Protein AF-A0A1H0Y8B9-F1 (afdb_monomer)

Solvent-accessible surface area (backbone atoms only — not comparable to full-atom values): 4547 Å² total; per-residue (Å²): 116,65,66,54,75,88,75,51,50,73,72,53,49,51,49,40,23,66,71,54,75,45,57,70,69,62,61,70,43,90,89,42,83,49,67,52,50,50,31,38,50,30,32,52,59,45,33,75,80,35,80,81,62,46,65,70,60,31,67,68,50,52,72,68,58,34,21,74,56,34,44,59,80,82,80,126

Nearest PDB structures (foldseek):
  2gen-assembly1_A-2  TM=2.432E-01  e=8.819E+00  Pseudomonas aeruginosa PAO1

Secondary structure (DSSP, 8-state):
----GGG--HHHHHHHHHHHTS-HHHHHSTT---HHHHHHHHHHHHHHH-TT--HHHHHTS-HHHHHHHHT-----

pLDDT: mean 86.17, std 14.36, range [36.91, 97.31]

Radius of gyration: 11.63 Å; Cα contacts (8 Å, |Δi|>4): 66; chains: 1; bounding box: 30×27×26 Å

Foldseek 3Di:
DAADPVPDDPVLQVQLCVQQVDHPVQQPDPPHPCLSNLLSQLQVLVCVVPVPRDSVNSNPDDPVRSCVRNVPDPPD

Mean predicted aligned error: 4.96 Å

Sequence (76 aa):
MALQLDALTMGEIDQIEDITGQGIDALTEPGARKAKFLIALAYIAKRREDPTFTRSQAEALTLAEVNAITGGDEEE

Structure (mmCIF, N/CA/C/O backbone):
data_AF-A0A1H0Y8B9-F1
#
_entry.id   AF-A0A1H0Y8B9-F1
#
loop_
_atom_site.group_PDB
_atom_site.id
_atom_site.type_symbol
_atom_site.label_atom_id
_atom_site.label_alt_id
_atom_site.label_comp_id
_atom_site.label_asym_id
_atom_site.label_entity_id
_atom_site.label_seq_id
_atom_site.pdbx_PDB_ins_code
_atom_site.Cartn_x
_atom_site.Cartn_y
_atom_site.Cartn_z
_atom_site.occupancy
_atom_site.B_iso_or_equiv
_atom_site.auth_seq_id
_atom_site.auth_comp_id
_atom_site.auth_asym_id
_atom_site.auth_atom_id
_atom_site.pdbx_PDB_model_num
ATOM 1 N N . MET A 1 1 ? 7.831 7.556 11.049 1.00 39.88 1 MET A N 1
ATOM 2 C CA . MET A 1 1 ? 7.931 6.096 11.262 1.00 39.88 1 MET A CA 1
ATOM 3 C C . MET A 1 1 ? 8.126 5.489 9.886 1.00 39.88 1 MET A C 1
ATOM 5 O O . MET A 1 1 ? 7.155 5.364 9.161 1.00 39.88 1 MET A O 1
ATOM 9 N N . ALA A 1 2 ? 9.376 5.256 9.480 1.00 48.06 2 ALA A N 1
ATOM 10 C CA . ALA A 1 2 ? 9.675 4.650 8.184 1.00 48.06 2 ALA A CA 1
ATOM 11 C C . ALA A 1 2 ? 9.217 3.186 8.201 1.00 48.06 2 ALA A C 1
ATOM 13 O O . ALA A 1 2 ? 9.509 2.462 9.159 1.00 48.06 2 ALA A O 1
ATOM 14 N N . LEU A 1 3 ? 8.469 2.752 7.186 1.00 55.16 3 LEU A N 1
ATOM 15 C CA . LEU A 1 3 ? 8.068 1.354 7.068 1.00 55.16 3 LEU A CA 1
ATOM 16 C C . LEU A 1 3 ? 9.301 0.542 6.651 1.00 55.16 3 LEU A C 1
ATOM 18 O O . LEU A 1 3 ? 9.655 0.481 5.477 1.00 55.16 3 LEU A O 1
ATOM 22 N N . GLN A 1 4 ? 9.994 -0.051 7.620 1.00 65.81 4 GLN A N 1
ATOM 23 C CA . GLN A 1 4 ? 11.080 -0.982 7.329 1.00 65.81 4 GLN A CA 1
ATOM 24 C C . GLN A 1 4 ? 10.475 -2.237 6.699 1.00 65.81 4 GLN A C 1
ATOM 26 O O . GLN A 1 4 ? 9.629 -2.883 7.317 1.00 65.81 4 GLN A O 1
ATOM 31 N N . LEU A 1 5 ? 10.904 -2.590 5.485 1.00 72.00 5 LEU A N 1
ATOM 32 C CA . LEU A 1 5 ? 10.469 -3.825 4.821 1.00 72.00 5 LEU A CA 1
ATOM 33 C C . LEU A 1 5 ? 10.770 -5.059 5.688 1.00 72.00 5 LEU A C 1
ATOM 35 O O . LEU A 1 5 ? 9.975 -5.992 5.722 1.00 72.00 5 LEU A O 1
ATOM 39 N N . ASP A 1 6 ? 11.836 -5.002 6.491 1.00 77.81 6 ASP A N 1
ATOM 40 C CA . ASP A 1 6 ? 12.212 -6.038 7.462 1.00 77.81 6 ASP A CA 1
ATOM 41 C C . ASP A 1 6 ? 11.225 -6.183 8.638 1.00 77.81 6 ASP A C 1
ATOM 43 O O . ASP A 1 6 ? 11.215 -7.200 9.329 1.00 77.81 6 ASP A O 1
ATOM 47 N N . ALA A 1 7 ? 10.384 -5.172 8.883 1.00 84.31 7 ALA A N 1
ATOM 48 C CA . ALA A 1 7 ? 9.347 -5.182 9.915 1.00 84.31 7 ALA A CA 1
ATOM 49 C C . ALA A 1 7 ? 7.976 -5.635 9.376 1.00 84.31 7 ALA A C 1
ATOM 51 O O . ALA A 1 7 ? 6.965 -5.534 10.084 1.00 84.31 7 ALA A O 1
ATOM 52 N N . LEU A 1 8 ? 7.914 -6.090 8.122 1.00 89.19 8 LEU A N 1
ATOM 53 C CA . LEU A 1 8 ? 6.732 -6.725 7.554 1.00 89.19 8 LEU A CA 1
ATOM 54 C C . LEU A 1 8 ? 6.671 -8.189 7.991 1.00 89.19 8 LEU A C 1
ATOM 56 O O . LEU A 1 8 ? 7.640 -8.942 7.916 1.00 89.19 8 LEU A O 1
ATOM 60 N N . THR A 1 9 ? 5.497 -8.612 8.436 1.00 93.81 9 THR A N 1
ATOM 61 C CA . THR A 1 9 ? 5.203 -10.029 8.650 1.00 93.81 9 THR A CA 1
ATOM 62 C C . THR A 1 9 ? 5.049 -10.741 7.305 1.00 93.81 9 THR A C 1
ATOM 64 O O . THR A 1 9 ? 4.665 -10.131 6.310 1.00 93.81 9 THR A O 1
ATOM 67 N N . MET A 1 10 ? 5.262 -12.059 7.263 1.00 94.00 10 MET A N 1
ATOM 68 C CA . MET A 1 10 ? 5.095 -12.834 6.020 1.00 94.00 10 MET A CA 1
ATOM 69 C C . MET A 1 10 ? 3.687 -12.705 5.415 1.00 94.00 10 MET A C 1
ATOM 71 O O . MET A 1 10 ? 3.545 -12.691 4.200 1.00 94.00 10 MET A O 1
ATOM 75 N N . GLY A 1 11 ? 2.648 -12.548 6.246 1.00 95.31 11 GLY A N 1
ATOM 76 C CA . GLY A 1 11 ? 1.283 -12.312 5.761 1.00 95.31 11 GLY A CA 1
ATOM 77 C C . GLY A 1 11 ? 1.053 -10.904 5.199 1.00 95.31 11 GLY A C 1
ATOM 78 O O . GLY A 1 11 ? 0.128 -10.697 4.418 1.00 95.31 11 GLY A O 1
ATOM 79 N N . GLU A 1 12 ? 1.866 -9.922 5.586 1.00 93.75 12 GLU A N 1
ATOM 80 C CA . GLU A 1 12 ? 1.869 -8.590 4.973 1.00 93.75 12 GLU A CA 1
ATOM 81 C C . GLU A 1 12 ? 2.656 -8.594 3.659 1.00 93.75 12 GLU A C 1
ATOM 83 O O . GLU A 1 12 ? 2.228 -7.949 2.707 1.00 93.75 12 GLU A O 1
ATOM 88 N N . ILE A 1 13 ? 3.748 -9.363 3.581 1.00 93.56 13 ILE A N 1
ATOM 89 C CA . ILE A 1 13 ? 4.489 -9.584 2.331 1.00 93.56 13 ILE A CA 1
ATOM 90 C C . ILE A 1 13 ? 3.582 -10.259 1.296 1.00 93.56 13 ILE A C 1
ATOM 92 O O . ILE A 1 13 ? 3.405 -9.709 0.215 1.00 93.56 13 ILE A O 1
ATOM 96 N N . ASP A 1 14 ? 2.921 -11.364 1.651 1.00 95.38 14 ASP A N 1
ATOM 97 C CA . ASP A 1 14 ? 1.969 -12.067 0.773 1.00 95.38 14 ASP A CA 1
ATOM 98 C C . ASP A 1 14 ? 0.851 -11.134 0.266 1.00 95.38 14 ASP A C 1
ATOM 100 O O . ASP A 1 14 ? 0.538 -11.100 -0.921 1.00 95.38 14 ASP A O 1
ATOM 104 N N . GLN A 1 15 ? 0.315 -10.267 1.135 1.00 93.75 15 GLN A N 1
ATOM 105 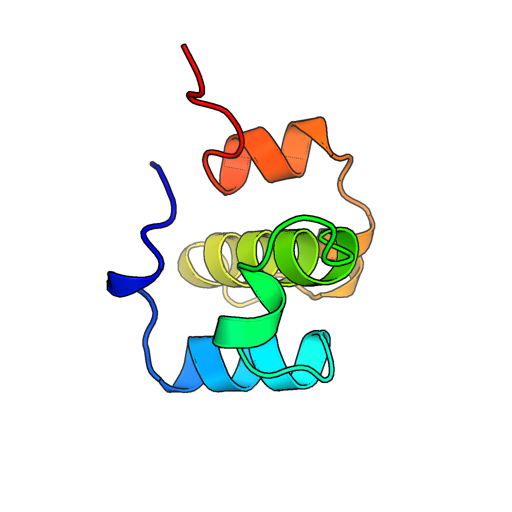C CA . GLN A 1 15 ? -0.666 -9.252 0.729 1.00 93.75 15 GLN A CA 1
ATOM 106 C C . GLN A 1 15 ? -0.099 -8.214 -0.248 1.00 93.75 15 GLN A C 1
ATOM 108 O O . GLN A 1 15 ? -0.806 -7.784 -1.160 1.00 93.75 15 GLN A O 1
ATOM 113 N N . ILE A 1 16 ? 1.150 -7.775 -0.071 1.00 93.25 16 ILE A N 1
ATOM 114 C CA . ILE A 1 16 ? 1.807 -6.864 -1.020 1.00 93.25 16 ILE A CA 1
ATOM 115 C C . ILE A 1 16 ? 1.947 -7.549 -2.379 1.00 93.25 16 ILE A C 1
ATOM 117 O O . ILE A 1 16 ? 1.635 -6.938 -3.406 1.00 93.25 16 ILE A O 1
ATOM 121 N N . GLU A 1 17 ? 2.384 -8.803 -2.397 1.00 94.38 17 GLU A N 1
ATOM 122 C CA . GLU A 1 17 ? 2.561 -9.574 -3.626 1.00 94.38 17 GLU A CA 1
ATOM 123 C C . GLU A 1 17 ? 1.224 -9.816 -4.338 1.00 94.38 17 GLU A C 1
ATOM 125 O O . GLU A 1 17 ? 1.143 -9.622 -5.551 1.00 94.38 17 GLU A O 1
ATOM 130 N N . ASP A 1 18 ? 0.144 -10.097 -3.604 1.00 94.81 18 ASP A N 1
ATOM 131 C CA . ASP A 1 18 ? -1.213 -10.222 -4.158 1.00 94.81 18 ASP A CA 1
ATOM 132 C C . ASP A 1 18 ? -1.725 -8.893 -4.750 1.00 94.81 18 ASP A C 1
ATOM 134 O O . ASP A 1 18 ? -2.234 -8.831 -5.874 1.00 94.81 18 ASP A O 1
ATOM 138 N N . ILE A 1 19 ? -1.525 -7.773 -4.044 1.00 93.12 19 ILE A N 1
ATOM 139 C CA . ILE A 1 19 ? -1.950 -6.443 -4.515 1.00 93.12 19 ILE A CA 1
ATOM 140 C C . ILE A 1 19 ? -1.197 -6.031 -5.788 1.00 93.12 19 ILE A C 1
ATOM 142 O O . ILE A 1 19 ? -1.771 -5.403 -6.695 1.00 93.12 19 ILE A O 1
ATOM 146 N N . THR A 1 20 ? 0.096 -6.335 -5.845 1.00 92.06 20 THR A N 1
ATOM 147 C CA . THR A 1 20 ? 1.001 -5.870 -6.902 1.00 92.06 20 THR A CA 1
ATOM 148 C C . THR A 1 2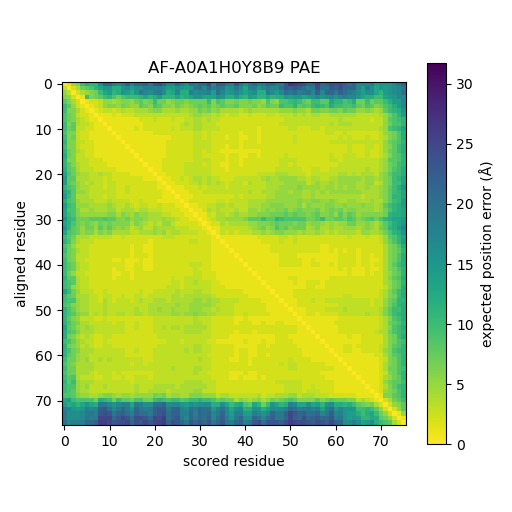0 ? 1.087 -6.837 -8.080 1.00 92.06 20 THR A C 1
ATOM 150 O O . THR A 1 20 ? 1.300 -6.385 -9.211 1.00 92.06 20 THR A O 1
ATOM 153 N N . GLY A 1 21 ? 0.847 -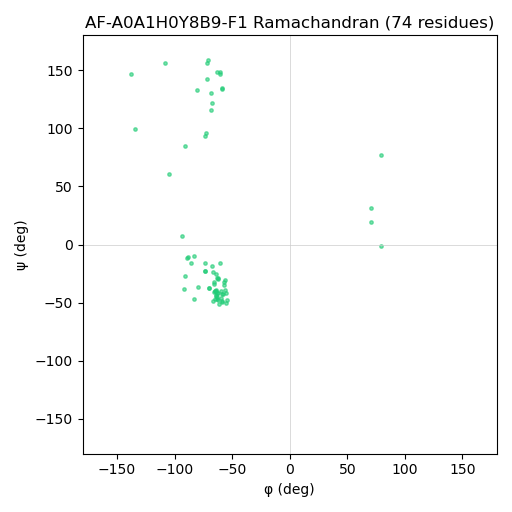8.127 -7.843 1.00 93.12 21 GLY A N 1
ATOM 154 C CA . GLY A 1 21 ? 1.060 -9.224 -8.784 1.00 93.12 21 GLY A CA 1
ATOM 155 C C . GLY A 1 21 ? 2.539 -9.517 -9.043 1.00 93.12 21 GLY A C 1
ATOM 156 O O . GLY A 1 21 ? 2.866 -10.071 -10.093 1.00 93.12 21 GLY A O 1
ATOM 157 N N . GLN A 1 22 ? 3.436 -9.070 -8.161 1.00 91.69 22 GLN A N 1
ATOM 158 C CA . GLN A 1 22 ? 4.886 -9.193 -8.305 1.00 91.69 22 GLN A CA 1
ATOM 159 C C . GLN A 1 22 ? 5.507 -9.576 -6.969 1.00 91.69 22 GLN A C 1
ATOM 161 O O . GLN A 1 22 ? 5.036 -9.131 -5.927 1.00 91.69 22 GLN A O 1
ATOM 166 N N . GLY A 1 23 ? 6.587 -10.356 -7.020 1.00 90.81 23 GLY A N 1
ATOM 167 C CA . GLY A 1 23 ? 7.377 -10.648 -5.829 1.00 90.81 23 GLY A CA 1
ATOM 168 C C . GLY A 1 23 ? 8.002 -9.379 -5.250 1.00 90.81 23 GLY A C 1
ATOM 169 O O . GLY A 1 23 ? 8.348 -8.459 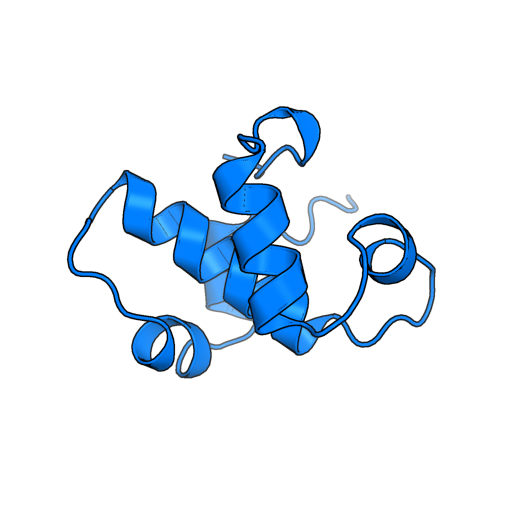-6.003 1.00 90.81 23 GLY A O 1
ATOM 170 N N . ILE A 1 24 ? 8.173 -9.335 -3.929 1.00 86.56 24 ILE A N 1
ATOM 171 C CA . ILE A 1 24 ? 8.693 -8.150 -3.230 1.00 86.56 24 ILE A CA 1
ATOM 172 C C . ILE A 1 24 ? 10.066 -7.704 -3.755 1.00 86.56 24 ILE A C 1
ATOM 174 O O . ILE A 1 24 ? 10.306 -6.505 -3.896 1.00 86.56 24 ILE A O 1
ATOM 178 N N . ASP A 1 25 ? 10.918 -8.646 -4.164 1.00 87.06 25 ASP A N 1
ATOM 179 C CA . ASP A 1 25 ? 12.231 -8.359 -4.752 1.00 87.06 25 ASP A CA 1
ATOM 180 C C . ASP A 1 25 ? 12.111 -7.495 -6.017 1.00 87.06 25 ASP A C 1
ATOM 182 O O . ASP A 1 25 ? 12.734 -6.435 -6.113 1.00 87.06 25 ASP A O 1
ATOM 186 N N . ALA A 1 26 ? 11.225 -7.877 -6.944 1.00 88.75 26 ALA A N 1
ATOM 187 C CA . ALA A 1 26 ? 10.985 -7.148 -8.193 1.00 88.75 26 ALA A CA 1
ATOM 188 C C . ALA A 1 26 ? 10.427 -5.735 -7.949 1.00 88.75 26 ALA A C 1
ATOM 190 O O . ALA A 1 26 ? 10.668 -4.809 -8.725 1.00 88.75 26 ALA A O 1
ATOM 191 N N . LEU A 1 27 ? 9.699 -5.539 -6.847 1.00 85.62 27 LEU A N 1
ATOM 192 C CA . LEU A 1 27 ? 9.159 -4.233 -6.474 1.00 85.62 27 LEU A CA 1
ATOM 193 C C . LEU A 1 27 ? 10.226 -3.276 -5.958 1.00 85.62 27 LEU A C 1
ATOM 195 O O . LEU A 1 27 ? 10.013 -2.064 -6.028 1.00 85.62 27 LEU A O 1
ATOM 199 N N . THR A 1 28 ? 11.358 -3.777 -5.463 1.00 82.25 28 THR A N 1
ATOM 200 C CA . THR A 1 28 ? 12.472 -2.944 -4.982 1.00 82.25 28 THR A C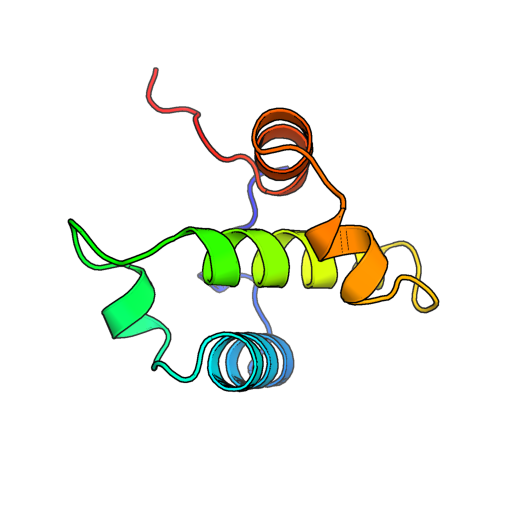A 1
ATOM 201 C C . THR A 1 28 ? 13.431 -2.526 -6.094 1.00 82.25 28 THR A C 1
ATOM 203 O O . THR A 1 28 ? 14.119 -1.519 -5.939 1.00 82.25 28 THR A O 1
ATOM 206 N N . GLU A 1 29 ? 13.387 -3.174 -7.262 1.00 85.88 29 GLU A N 1
ATOM 207 C CA . GLU A 1 29 ? 14.276 -2.862 -8.383 1.00 85.88 29 GLU A CA 1
ATOM 208 C C . GLU A 1 29 ? 14.121 -1.411 -8.904 1.00 85.88 29 GLU A C 1
ATOM 210 O O . GLU A 1 29 ? 13.024 -0.819 -8.859 1.00 85.88 29 GLU A O 1
ATOM 215 N N . PRO A 1 30 ? 15.209 -0.806 -9.421 1.00 81.56 30 PRO A N 1
ATOM 216 C CA . PRO A 1 30 ? 15.152 0.482 -10.104 1.00 81.56 30 PRO A CA 1
ATOM 217 C C . PRO A 1 30 ? 14.214 0.441 -11.317 1.00 81.56 30 PRO A C 1
ATOM 219 O O . PRO A 1 30 ? 14.253 -0.482 -12.125 1.00 81.56 30 PRO A O 1
ATOM 222 N N . GLY A 1 31 ? 13.369 1.463 -11.470 1.00 80.38 31 GLY A N 1
ATOM 223 C CA . GLY A 1 31 ? 12.420 1.554 -12.589 1.00 80.38 31 GLY A CA 1
ATOM 224 C C . GLY A 1 31 ? 11.144 0.714 -12.437 1.00 80.38 31 GLY A C 1
ATOM 225 O O . GLY A 1 31 ? 10.266 0.792 -13.301 1.00 80.38 31 GLY A O 1
ATOM 226 N N . ALA A 1 32 ? 10.988 -0.038 -11.340 1.00 85.06 32 ALA A N 1
ATOM 227 C CA . ALA A 1 32 ? 9.745 -0.744 -11.042 1.00 85.06 32 ALA A CA 1
ATOM 228 C C . ALA A 1 32 ? 8.561 0.230 -10.894 1.00 85.06 32 ALA A C 1
ATOM 230 O O . ALA A 1 32 ? 8.698 1.355 -10.406 1.00 85.06 32 ALA A O 1
ATOM 231 N N . ARG A 1 33 ? 7.357 -0.203 -11.287 1.00 85.19 33 ARG A N 1
ATOM 232 C CA . ARG A 1 33 ? 6.134 0.604 -11.143 1.00 85.19 33 ARG A CA 1
ATOM 233 C C . ARG A 1 33 ? 5.704 0.648 -9.674 1.00 85.19 33 ARG A C 1
ATOM 235 O O . ARG A 1 33 ? 4.956 -0.213 -9.218 1.00 85.19 33 ARG A O 1
ATOM 242 N N . LYS A 1 34 ? 6.135 1.681 -8.946 1.00 87.38 34 LYS A N 1
ATOM 243 C CA . LYS A 1 34 ? 5.966 1.776 -7.485 1.00 87.38 34 LYS A CA 1
ATOM 244 C C . LYS A 1 34 ? 4.542 2.085 -7.009 1.00 87.38 34 LYS A C 1
ATOM 246 O O . LYS A 1 34 ? 4.254 1.851 -5.847 1.00 87.38 34 LYS A O 1
ATOM 251 N N . ALA A 1 35 ? 3.629 2.563 -7.861 1.00 91.62 35 ALA A N 1
ATOM 252 C CA . ALA A 1 35 ? 2.305 3.024 -7.411 1.00 91.62 35 ALA A CA 1
ATOM 253 C C . ALA A 1 35 ? 1.525 1.964 -6.605 1.00 91.62 35 ALA A C 1
ATOM 255 O O . ALA A 1 35 ? 1.088 2.235 -5.492 1.00 91.62 35 ALA A O 1
ATOM 256 N N . LYS A 1 36 ? 1.403 0.733 -7.125 1.00 92.81 36 LYS A N 1
ATOM 257 C CA . LYS A 1 36 ? 0.715 -0.357 -6.409 1.00 92.81 36 LYS A CA 1
ATOM 258 C C . LYS A 1 36 ? 1.438 -0.773 -5.129 1.00 92.81 36 LYS A C 1
ATOM 260 O O . LYS A 1 36 ? 0.784 -1.139 -4.161 1.00 92.81 36 LYS A O 1
ATOM 265 N N . PHE A 1 37 ? 2.766 -0.710 -5.137 1.00 91.81 37 PHE A N 1
ATOM 266 C CA . PHE A 1 37 ? 3.578 -1.020 -3.968 1.00 91.81 37 PHE A CA 1
ATOM 267 C C . PHE A 1 37 ? 3.355 0.010 -2.859 1.00 91.81 37 PHE A C 1
ATOM 269 O O . PHE A 1 37 ? 3.026 -0.358 -1.739 1.00 91.81 37 PHE A O 1
ATOM 276 N N . LEU A 1 38 ? 3.406 1.298 -3.197 1.00 92.50 38 L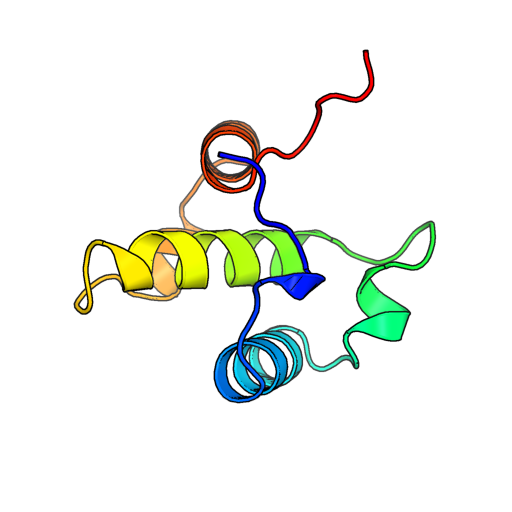EU A N 1
ATOM 277 C CA . LEU A 1 38 ? 3.117 2.406 -2.287 1.00 92.50 38 LEU A CA 1
ATOM 278 C C . LEU A 1 38 ? 1.693 2.318 -1.713 1.00 92.50 38 LEU A C 1
ATOM 280 O O . LEU A 1 38 ? 1.509 2.463 -0.507 1.00 92.50 38 LEU A O 1
ATOM 284 N N . ILE A 1 39 ? 0.698 1.989 -2.545 1.00 94.19 39 ILE A N 1
ATOM 285 C CA . ILE A 1 39 ? -0.681 1.733 -2.096 1.00 94.19 39 ILE A CA 1
ATOM 286 C C . ILE A 1 39 ? -0.726 0.575 -1.088 1.00 94.19 39 ILE A C 1
ATOM 288 O O . ILE A 1 39 ? -1.378 0.697 -0.053 1.00 94.19 39 ILE A O 1
ATOM 292 N N . ALA A 1 40 ? -0.037 -0.537 -1.364 1.00 94.00 40 ALA A N 1
ATOM 293 C CA . ALA A 1 40 ? 0.001 -1.694 -0.469 1.00 94.00 40 ALA A CA 1
ATOM 294 C C . ALA A 1 40 ? 0.664 -1.358 0.878 1.00 94.00 40 ALA A C 1
ATOM 296 O O . ALA A 1 40 ? 0.130 -1.705 1.932 1.00 94.00 40 ALA A O 1
ATOM 297 N N . LEU A 1 41 ? 1.779 -0.624 0.853 1.00 92.00 41 LEU A N 1
ATOM 298 C CA . LEU A 1 41 ? 2.477 -0.171 2.057 1.00 92.00 41 LEU A CA 1
ATOM 299 C C . LEU A 1 41 ? 1.601 0.769 2.894 1.00 92.00 41 LEU A C 1
ATOM 301 O O . LEU A 1 41 ? 1.468 0.562 4.099 1.00 92.00 41 LEU A O 1
ATOM 305 N N . ALA A 1 42 ? 0.953 1.758 2.269 1.00 93.94 42 ALA A N 1
ATOM 306 C CA . ALA A 1 42 ? 0.034 2.663 2.959 1.00 93.94 42 ALA A CA 1
ATOM 307 C C . ALA A 1 42 ? -1.164 1.914 3.558 1.00 93.94 42 ALA A C 1
ATOM 309 O O . ALA A 1 42 ? -1.559 2.175 4.695 1.00 93.94 42 ALA A O 1
ATOM 310 N N . TYR A 1 43 ? -1.717 0.955 2.812 1.00 95.31 43 TYR A N 1
ATOM 311 C CA . TYR A 1 43 ? -2.809 0.102 3.266 1.00 95.31 43 TYR A CA 1
ATOM 312 C C . TYR A 1 43 ? -2.438 -0.694 4.518 1.00 95.31 43 TYR A C 1
ATOM 314 O O . TYR A 1 43 ? -3.181 -0.665 5.499 1.00 95.31 43 TYR A O 1
ATOM 322 N N . ILE A 1 44 ? -1.280 -1.356 4.511 1.00 93.56 44 ILE A N 1
ATOM 323 C CA . ILE A 1 44 ? -0.785 -2.145 5.645 1.00 93.56 44 ILE A CA 1
ATOM 324 C C . ILE A 1 44 ? -0.494 -1.247 6.845 1.00 93.56 44 ILE A C 1
ATOM 326 O O . ILE A 1 44 ? -0.957 -1.534 7.949 1.00 93.56 44 ILE A O 1
ATOM 330 N N . ALA A 1 45 ? 0.207 -0.132 6.627 1.00 92.50 45 ALA A N 1
ATOM 331 C CA . ALA A 1 45 ? 0.521 0.837 7.672 1.00 92.50 45 ALA A CA 1
ATOM 332 C C . ALA A 1 45 ? -0.746 1.317 8.389 1.00 92.50 45 ALA A C 1
ATOM 334 O O . ALA A 1 45 ? -0.820 1.283 9.615 1.00 92.50 45 ALA A O 1
ATOM 335 N N . LYS A 1 46 ? -1.778 1.688 7.622 1.00 93.88 46 LYS A N 1
ATOM 336 C CA . LYS A 1 46 ? -3.061 2.127 8.172 1.00 93.88 46 LYS A CA 1
ATOM 337 C C . LYS A 1 46 ? -3.845 0.996 8.822 1.00 93.88 46 LYS A C 1
ATOM 339 O O . LYS A 1 46 ? -4.416 1.220 9.880 1.00 93.88 46 LYS A O 1
ATOM 344 N N . ARG A 1 47 ? -3.824 -0.221 8.272 1.00 94.19 47 ARG A N 1
ATOM 345 C CA . ARG A 1 47 ? -4.502 -1.387 8.870 1.00 94.19 47 ARG A CA 1
ATOM 346 C C . ARG A 1 47 ? -3.950 -1.808 10.228 1.00 94.19 47 ARG A C 1
ATOM 348 O O . ARG A 1 47 ? -4.696 -2.397 11.008 1.00 94.19 47 ARG A O 1
ATOM 355 N N . ARG A 1 48 ? -2.682 -1.503 10.521 1.00 90.81 48 ARG A N 1
ATOM 356 C CA . ARG A 1 48 ? -2.085 -1.717 11.852 1.00 90.81 48 ARG A CA 1
ATOM 357 C C . ARG A 1 48 ? -2.717 -0.820 12.922 1.00 90.81 48 ARG A C 1
ATOM 359 O O . ARG A 1 48 ? -2.820 -1.239 14.070 1.00 90.81 48 ARG A O 1
ATOM 366 N N . GLU A 1 49 ? -3.140 0.385 12.545 1.00 92.31 49 GLU A N 1
ATOM 367 C CA . GLU A 1 49 ? -3.792 1.358 13.434 1.00 92.31 49 GLU A CA 1
ATOM 368 C C . GLU A 1 49 ? -5.323 1.220 13.414 1.00 92.31 49 GLU A C 1
ATOM 370 O O . GLU A 1 49 ? -5.978 1.332 14.449 1.00 92.31 49 GLU A O 1
ATOM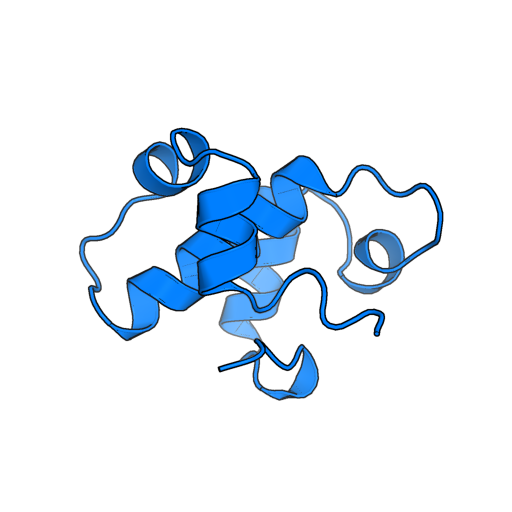 375 N N . ASP A 1 50 ? -5.887 0.951 12.236 1.00 94.44 50 ASP A N 1
ATOM 376 C CA . ASP A 1 50 ? -7.317 0.831 11.970 1.00 94.44 50 ASP A CA 1
ATOM 377 C C . ASP A 1 50 ? -7.614 -0.417 11.113 1.00 94.44 50 ASP A C 1
ATOM 379 O O . ASP A 1 50 ? -7.522 -0.375 9.882 1.00 94.44 50 ASP A O 1
ATOM 383 N N . PRO A 1 51 ? -8.052 -1.530 11.731 1.00 94.19 51 PRO A N 1
ATOM 384 C CA . PRO A 1 51 ? -8.382 -2.765 11.022 1.00 94.19 51 PRO A CA 1
ATOM 385 C C . PRO A 1 51 ? -9.504 -2.638 9.981 1.00 94.19 51 PRO A C 1
ATOM 387 O O . PRO A 1 51 ? -9.663 -3.547 9.163 1.00 94.19 51 PRO A O 1
ATOM 390 N N . THR A 1 52 ? -10.295 -1.559 10.019 1.00 96.56 52 THR A N 1
ATOM 391 C CA . THR A 1 52 ? -11.398 -1.307 9.078 1.00 96.56 52 THR A CA 1
ATOM 392 C C . THR A 1 52 ? -10.958 -0.558 7.826 1.00 96.56 52 THR A C 1
ATOM 394 O O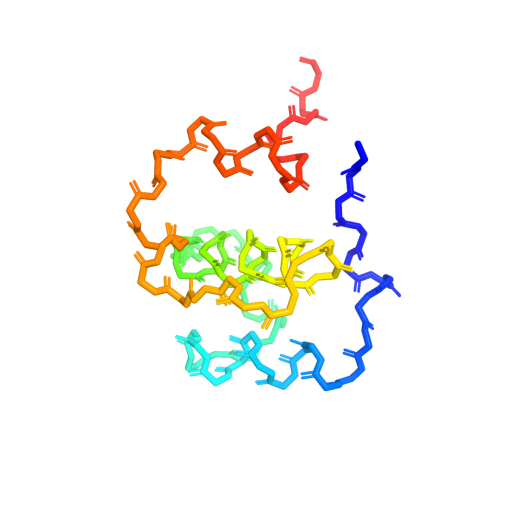 . THR A 1 52 ? -11.714 -0.506 6.853 1.00 96.56 52 THR A O 1
ATOM 397 N N . PHE A 1 53 ? -9.729 -0.030 7.814 1.00 95.88 53 PHE A N 1
ATOM 398 C CA . PHE A 1 53 ? -9.175 0.657 6.660 1.00 95.88 53 PHE A CA 1
ATOM 399 C C . PHE A 1 53 ? -9.148 -0.271 5.440 1.00 95.88 53 PHE A C 1
ATOM 401 O O . PHE A 1 53 ? -8.754 -1.439 5.510 1.00 95.88 53 PHE A O 1
ATOM 408 N N . THR A 1 54 ? -9.592 0.254 4.301 1.00 96.25 54 THR A N 1
ATOM 409 C CA . THR A 1 54 ? -9.798 -0.498 3.061 1.00 96.25 54 THR A CA 1
ATOM 410 C C . THR A 1 54 ? -8.756 -0.143 2.010 1.00 96.25 54 THR A C 1
ATOM 412 O O . THR A 1 54 ? -8.194 0.951 1.987 1.00 96.25 54 THR A O 1
ATOM 415 N N . ARG A 1 55 ? -8.528 -1.062 1.069 1.00 94.00 55 ARG A N 1
ATOM 416 C CA . ARG A 1 55 ? -7.615 -0.822 -0.053 1.00 94.00 55 ARG A CA 1
ATOM 417 C C . ARG A 1 55 ? -8.055 0.367 -0.910 1.00 94.00 55 ARG A C 1
ATOM 419 O O . ARG A 1 55 ? -7.220 1.170 -1.299 1.00 94.00 55 ARG A O 1
ATOM 426 N N . SER A 1 56 ? -9.354 0.517 -1.162 1.00 96.38 56 SER A N 1
ATOM 427 C CA . SER A 1 56 ? -9.875 1.643 -1.946 1.00 96.38 56 SER A CA 1
ATOM 428 C C . SER A 1 56 ? -9.606 2.997 -1.285 1.00 96.38 56 SER A C 1
ATOM 430 O O . SER A 1 56 ? -9.420 3.985 -1.986 1.00 96.38 56 SER A O 1
ATOM 432 N N . GLN A 1 57 ? -9.529 3.053 0.050 1.00 97.00 57 GLN A N 1
ATOM 433 C CA . GLN A 1 57 ? -9.093 4.265 0.749 1.00 97.00 57 GLN A CA 1
ATOM 434 C C . GLN A 1 57 ? -7.602 4.538 0.531 1.00 97.00 57 GLN A C 1
ATOM 436 O O . GLN A 1 57 ? -7.238 5.693 0.356 1.00 97.00 57 GLN A O 1
ATOM 441 N N . ALA A 1 58 ? -6.754 3.505 0.479 1.00 95.75 58 ALA A N 1
ATOM 442 C CA . ALA A 1 58 ? -5.339 3.660 0.131 1.00 95.75 58 ALA A CA 1
ATOM 443 C C . ALA A 1 58 ? -5.142 4.148 -1.316 1.00 95.75 58 ALA A C 1
ATOM 445 O O . ALA A 1 58 ? -4.293 4.994 -1.570 1.00 95.75 58 ALA A O 1
ATOM 446 N N . GLU A 1 59 ? -5.942 3.647 -2.261 1.00 95.56 59 GLU A N 1
ATOM 447 C CA . GLU A 1 59 ? -5.909 4.051 -3.678 1.00 95.56 59 GLU A CA 1
ATOM 448 C C . GLU A 1 59 ? -6.349 5.505 -3.903 1.00 95.56 59 GLU A C 1
ATOM 450 O O . GLU A 1 59 ? -5.973 6.112 -4.904 1.00 95.56 59 GLU A O 1
ATOM 455 N N . ALA A 1 60 ? -7.134 6.063 -2.979 1.00 97.31 60 ALA A N 1
ATOM 456 C CA . ALA A 1 60 ? -7.578 7.451 -3.024 1.00 97.31 60 ALA A CA 1
ATOM 457 C C . ALA A 1 60 ? -6.543 8.446 -2.466 1.00 97.31 60 ALA A C 1
ATOM 459 O O . ALA A 1 60 ? -6.734 9.653 -2.618 1.00 97.31 60 ALA A O 1
ATOM 460 N N . LEU A 1 61 ? -5.473 7.963 -1.824 1.00 95.56 61 LEU A N 1
ATOM 461 C CA . LEU A 1 61 ? -4.424 8.817 -1.278 1.00 95.56 61 LEU A CA 1
ATOM 462 C C . LEU A 1 61 ? -3.574 9.425 -2.395 1.00 95.56 61 LEU A C 1
ATOM 464 O O . LEU A 1 61 ? -3.224 8.778 -3.385 1.00 95.56 61 LEU A O 1
ATOM 468 N N . THR A 1 62 ? -3.177 10.674 -2.198 1.00 95.81 62 THR A N 1
ATOM 469 C CA . THR A 1 62 ? -2.141 11.307 -3.008 1.00 95.81 62 THR A CA 1
ATOM 470 C C . THR A 1 62 ? -0.771 10.707 -2.697 1.00 95.81 62 THR A C 1
ATOM 472 O O . THR A 1 62 ? -0.533 10.161 -1.619 1.00 95.81 62 THR A O 1
ATOM 475 N N . LEU A 1 63 ? 0.177 10.863 -3.626 1.00 90.88 63 LEU A N 1
ATOM 476 C CA . LEU A 1 63 ? 1.557 10.420 -3.410 1.00 90.88 63 LEU A CA 1
ATOM 477 C C . LEU A 1 63 ? 2.172 11.041 -2.142 1.00 90.88 63 LEU A C 1
ATOM 479 O O . LEU A 1 63 ? 2.848 10.347 -1.393 1.00 90.88 63 LEU A O 1
ATOM 483 N N . ALA A 1 64 ? 1.886 12.318 -1.870 1.00 92.69 64 ALA A N 1
ATOM 484 C CA . ALA A 1 64 ? 2.373 13.008 -0.678 1.00 92.69 64 ALA A CA 1
ATOM 485 C C . ALA A 1 64 ? 1.829 12.392 0.623 1.00 92.69 64 ALA A C 1
ATOM 487 O O . ALA A 1 64 ? 2.576 12.211 1.582 1.00 92.69 64 ALA A O 1
ATOM 488 N N . GLU A 1 65 ? 0.541 12.036 0.657 1.00 94.00 65 GLU A N 1
ATOM 489 C CA . GLU A 1 65 ? -0.062 11.367 1.815 1.00 94.00 65 GLU A CA 1
ATOM 490 C C . GLU A 1 65 ? 0.521 9.971 2.025 1.00 94.00 65 GLU A C 1
ATOM 492 O O . GLU A 1 65 ? 0.807 9.594 3.160 1.00 94.00 65 GLU A O 1
ATOM 497 N N . VAL A 1 66 ? 0.737 9.216 0.944 1.00 91.94 66 VAL A N 1
ATOM 498 C CA . VAL A 1 66 ? 1.377 7.900 1.029 1.00 91.94 66 VAL A CA 1
ATOM 499 C C . VAL A 1 66 ? 2.802 8.027 1.559 1.00 91.94 66 VAL A C 1
ATOM 501 O O . VAL A 1 66 ? 3.140 7.336 2.514 1.00 91.94 66 VAL A O 1
ATOM 504 N N . ASN A 1 67 ? 3.599 8.955 1.030 1.00 88.81 67 ASN A N 1
ATOM 505 C CA . ASN A 1 67 ? 4.962 9.207 1.496 1.00 88.81 67 ASN A CA 1
ATOM 506 C C . ASN A 1 67 ? 5.008 9.568 2.988 1.00 88.81 67 ASN A C 1
ATOM 508 O O . ASN A 1 67 ? 5.826 9.017 3.724 1.00 88.81 67 ASN A O 1
ATOM 512 N N . ALA A 1 68 ? 4.079 10.404 3.464 1.00 89.31 68 ALA A N 1
ATOM 513 C CA . ALA A 1 68 ? 3.965 10.744 4.883 1.00 89.31 68 ALA A CA 1
ATOM 514 C C . ALA A 1 68 ? 3.643 9.528 5.776 1.00 89.31 68 ALA A C 1
ATOM 516 O O . ALA A 1 68 ? 4.029 9.500 6.946 1.00 89.31 68 ALA A O 1
ATOM 517 N N . ILE A 1 69 ? 2.944 8.523 5.239 1.00 87.94 69 ILE A N 1
ATOM 518 C CA . ILE A 1 69 ? 2.597 7.283 5.946 1.00 87.94 69 ILE A CA 1
ATOM 519 C C . ILE A 1 69 ? 3.753 6.280 5.906 1.00 87.94 69 ILE A C 1
ATOM 521 O O . ILE A 1 69 ? 4.074 5.669 6.923 1.00 87.94 69 ILE A O 1
ATOM 525 N N . THR A 1 70 ? 4.354 6.074 4.735 1.00 82.56 70 THR A N 1
ATOM 526 C CA . THR A 1 70 ? 5.343 5.011 4.509 1.00 82.56 70 THR A CA 1
ATOM 527 C C . THR A 1 70 ? 6.772 5.456 4.810 1.00 82.56 70 THR A C 1
ATOM 529 O O . THR A 1 70 ? 7.661 4.611 4.892 1.00 82.56 70 THR A O 1
ATOM 532 N N . GLY A 1 71 ? 7.000 6.760 4.993 1.00 75.25 71 GLY A N 1
ATOM 533 C CA . GLY A 1 71 ? 8.338 7.350 5.050 1.00 75.25 71 GLY A CA 1
ATOM 534 C C . GLY A 1 71 ? 9.021 7.349 3.683 1.00 75.25 71 GLY A C 1
ATOM 535 O O . GLY A 1 71 ? 10.232 7.174 3.614 1.00 75.25 71 GLY A O 1
ATOM 536 N N . GLY A 1 72 ? 8.238 7.458 2.601 1.00 62.81 72 GLY A N 1
ATOM 537 C CA . GLY A 1 72 ? 8.779 7.618 1.253 1.00 62.81 72 GLY A CA 1
ATOM 538 C C . GLY A 1 72 ? 9.436 8.990 1.141 1.00 62.81 72 GLY A C 1
ATOM 539 O O . GLY A 1 72 ? 8.736 9.991 1.265 1.00 62.81 72 GLY A O 1
ATOM 540 N N . ASP A 1 73 ? 10.752 8.989 0.932 1.00 48.94 73 ASP A N 1
ATOM 541 C CA . ASP A 1 73 ? 11.671 10.135 0.886 1.00 48.94 73 ASP A CA 1
ATOM 542 C C . ASP A 1 73 ? 12.107 10.695 2.261 1.00 48.94 73 ASP A C 1
ATOM 544 O O . ASP A 1 73 ? 11.697 11.768 2.694 1.00 48.94 73 ASP A O 1
ATOM 548 N N . GLU A 1 74 ? 13.030 9.977 2.911 1.00 47.41 74 GLU A N 1
ATOM 549 C CA . GLU A 1 74 ? 14.244 10.598 3.470 1.00 47.41 74 GLU A CA 1
ATOM 550 C C . GLU A 1 74 ? 15.433 10.221 2.556 1.00 47.41 74 GLU A C 1
ATOM 552 O O . GLU A 1 74 ? 16.363 9.530 2.970 1.00 47.41 74 GLU A O 1
ATOM 557 N N . GLU A 1 75 ? 15.389 10.605 1.277 1.00 48.91 75 GLU A N 1
ATOM 558 C CA . GLU A 1 75 ? 16.625 10.797 0.505 1.00 48.91 75 GLU A CA 1
ATOM 559 C C . GLU A 1 75 ? 17.031 12.274 0.668 1.00 48.91 75 GLU A C 1
ATOM 561 O O . GLU A 1 75 ? 16.654 13.111 -0.144 1.00 48.91 75 GLU A O 1
ATOM 566 N N . GLU A 1 76 ? 17.749 12.541 1.773 1.00 36.91 76 GLU A N 1
ATOM 567 C CA . GLU A 1 76 ? 18.343 13.821 2.244 1.00 36.91 76 GLU A CA 1
ATOM 568 C C . GLU A 1 76 ? 17.419 15.023 2.542 1.00 36.91 76 GLU A C 1
ATOM 570 O O . GLU A 1 76 ? 16.825 15.6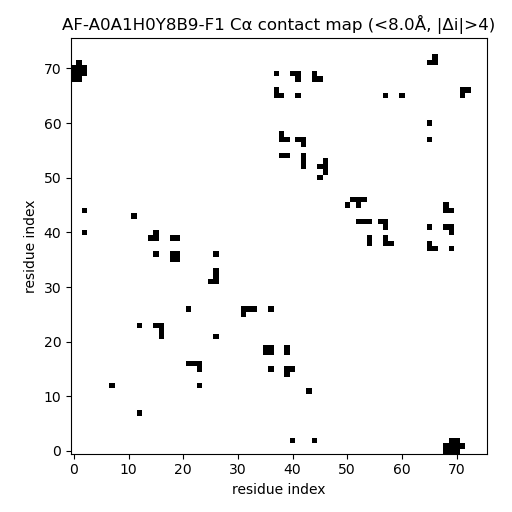34 1.626 1.00 36.91 76 GLU A O 1
#